Protein AF-A0A4Q2Z6P7-F1 (afdb_monomer)

pLDDT: mean 86.48, std 8.91, range [42.03, 94.12]

Secondary structure (DSSP, 8-state):
-HHHHHHHHHHHHHHHHHHHHHHHHHH-GGGHHHHHHHHHHHHHHHIIIIIHHHHHHHHHHHHHHHHHHH-HHHHHHHB-SS-B-STT-GGG-B--B-HHHHHHHHH-SS--HHHHHHHHHHHHHHHHHHHHHTHHHHHHHHHHHHHHHHHHHTTS--PPPHHHHTTT------

Foldseek 3Di:
DVVVVVVVVVVVVVCVLVVVLVCQCQVPVVCSVVSSVVVVVVVVCCCVQAVPLVLVLLLQQQLLVLLCVVPVVLSVVFWDPAFRAGNPDPVSTGIGGDPVLLVCLVPDPDHDPSSVSSVVSSVRSNVVSVVVVVVVVVVVVVVVVVVQVVQVVVVHDDGDDPCVVVVNPDDDDD

Solvent-accessible surface area (backbone atoms only — not comparable to full-atom values): 9410 Å² total; per-residue (Å²): 110,69,69,57,54,50,46,54,49,51,56,50,58,66,47,51,61,59,50,55,43,47,52,42,33,30,72,35,55,96,45,17,73,62,53,37,52,51,55,52,48,53,53,54,47,46,43,63,66,46,46,56,48,41,52,52,29,43,28,26,35,38,19,24,54,40,27,41,74,74,38,55,70,61,27,71,72,41,42,30,93,63,64,40,44,45,89,81,35,76,94,52,60,25,46,17,58,27,67,65,64,51,47,51,37,64,69,40,90,78,61,51,74,66,32,48,51,52,48,50,15,42,54,51,5,47,53,52,34,52,56,60,55,51,49,56,62,52,54,48,53,50,52,52,50,52,51,52,52,52,30,58,73,72,79,44,89,72,76,51,52,70,43,67,74,55,75,68,51,80,69,84,85,127

Radius of gyration: 23.74 Å; Cα contacts (8 Å, |Δi|>4): 146; chains: 1; bounding box: 58×37×68 Å

Sequence (174 aa):
MAFVALGIYAVGKTFFWPTMLAVVGDRYPHTGAVAMSIMGGIGMMSAGLIGTPGLGYAKDRFTGESLKSTDAALYEEYKAAKPSTFLNIKATEAYGLDGQKLAEAKDAKEKTEAQKAVVAADQKGDRATLKADSIIPAIMAVIYIIMFLYFKTIGGYRPLSIEEMAGGVKGPVA

Mean predicted aligned error: 7.6 Å

Structure (mmCIF, N/CA/C/O backbone):
data_AF-A0A4Q2Z6P7-F1
#
_entry.id   AF-A0A4Q2Z6P7-F1
#
loop_
_atom_site.group_PDB
_atom_site.id
_atom_site.type_symbol
_atom_site.label_atom_id
_atom_site.label_alt_id
_atom_site.label_comp_id
_atom_site.label_asym_id
_atom_site.label_entity_id
_atom_site.label_seq_id
_atom_site.pdbx_PDB_ins_code
_atom_site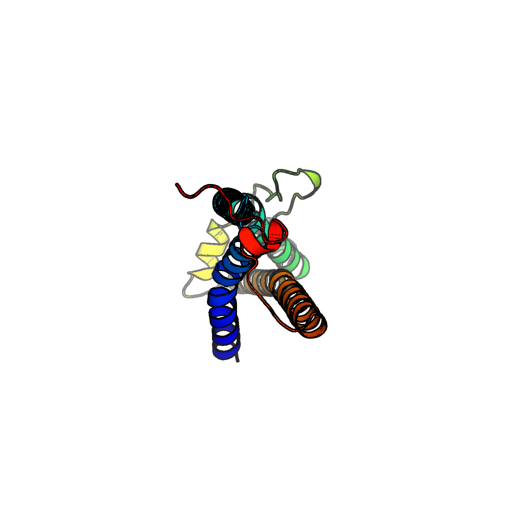.Cartn_x
_atom_site.Cartn_y
_atom_site.Cartn_z
_atom_site.occupancy
_atom_site.B_iso_or_equiv
_atom_site.auth_seq_id
_atom_site.auth_comp_id
_atom_site.auth_asym_id
_atom_site.auth_atom_id
_atom_site.pdbx_PDB_model_num
ATOM 1 N N . MET A 1 1 ? 5.300 -19.083 7.305 1.00 76.44 1 MET A N 1
ATOM 2 C CA . MET A 1 1 ? 4.552 -18.460 6.187 1.00 76.44 1 MET A CA 1
ATOM 3 C C . MET A 1 1 ? 4.738 -16.940 6.133 1.00 76.44 1 MET A C 1
ATOM 5 O O . MET A 1 1 ? 5.327 -16.482 5.167 1.00 76.44 1 MET A O 1
ATOM 9 N N . ALA A 1 2 ? 4.337 -16.157 7.149 1.00 83.56 2 ALA A N 1
ATOM 10 C CA . ALA A 1 2 ? 4.416 -14.682 7.100 1.00 83.56 2 ALA A CA 1
ATOM 11 C C . ALA A 1 2 ? 5.833 -14.115 6.858 1.00 83.56 2 ALA A C 1
ATOM 13 O O . ALA A 1 2 ? 6.006 -13.267 5.992 1.00 83.56 2 ALA A O 1
ATOM 14 N N . PHE A 1 3 ? 6.862 -14.634 7.541 1.00 89.69 3 PHE A N 1
ATOM 15 C CA . PHE A 1 3 ? 8.253 -14.199 7.328 1.00 89.69 3 PHE A CA 1
ATOM 16 C C . PHE A 1 3 ? 8.787 -14.491 5.921 1.00 89.69 3 PHE A C 1
ATOM 18 O O . PHE A 1 3 ? 9.563 -13.708 5.387 1.00 89.69 3 PHE A O 1
ATOM 25 N N . VAL A 1 4 ? 8.340 -15.584 5.297 1.00 93.06 4 VAL A N 1
ATOM 26 C CA . VAL A 1 4 ? 8.724 -15.922 3.919 1.00 93.06 4 VAL A CA 1
ATOM 27 C C . VAL A 1 4 ? 8.091 -14.931 2.943 1.00 93.06 4 VAL A C 1
ATOM 29 O O . VAL A 1 4 ? 8.783 -14.394 2.085 1.00 93.06 4 VAL A O 1
ATOM 32 N N . ALA A 1 5 ? 6.801 -14.627 3.114 1.00 87.25 5 ALA A N 1
ATOM 33 C CA . ALA A 1 5 ? 6.111 -13.627 2.301 1.00 87.25 5 ALA A CA 1
ATOM 34 C C . ALA A 1 5 ? 6.736 -12.229 2.457 1.00 87.25 5 ALA A C 1
ATOM 36 O O . ALA A 1 5 ? 6.971 -11.550 1.461 1.00 87.25 5 ALA A O 1
ATOM 37 N N . LEU A 1 6 ? 7.075 -11.834 3.690 1.00 88.00 6 LEU A N 1
ATOM 38 C CA . LEU A 1 6 ? 7.795 -10.589 3.970 1.00 88.00 6 LEU A CA 1
ATOM 39 C C . LEU A 1 6 ? 9.180 -10.567 3.319 1.00 88.00 6 LEU A C 1
ATOM 41 O O . LEU A 1 6 ? 9.566 -9.539 2.776 1.00 88.00 6 LEU A O 1
ATOM 45 N N . GLY A 1 7 ? 9.903 -11.689 3.328 1.00 91.25 7 GLY A N 1
ATOM 46 C CA . GLY A 1 7 ? 11.192 -11.818 2.650 1.00 91.25 7 GLY A CA 1
ATOM 47 C C . GLY A 1 7 ? 11.075 -11.611 1.141 1.00 91.25 7 GLY A C 1
ATOM 48 O O . GLY A 1 7 ? 11.788 -10.781 0.583 1.00 91.25 7 GLY A O 1
ATOM 49 N N . ILE A 1 8 ? 10.131 -12.296 0.486 1.00 88.88 8 ILE A N 1
ATOM 50 C CA . ILE A 1 8 ? 9.874 -12.137 -0.956 1.00 88.88 8 ILE A CA 1
ATOM 51 C C . ILE A 1 8 ? 9.482 -10.691 -1.277 1.00 88.88 8 ILE A C 1
ATOM 53 O O . ILE A 1 8 ? 10.015 -10.099 -2.214 1.00 88.88 8 ILE A O 1
ATOM 57 N N . TYR A 1 9 ? 8.586 -10.103 -0.482 1.00 86.00 9 TYR A N 1
ATOM 58 C CA . TYR A 1 9 ? 8.170 -8.714 -0.650 1.00 86.00 9 TYR A CA 1
ATOM 59 C C . TYR A 1 9 ? 9.338 -7.734 -0.481 1.00 86.00 9 TYR A C 1
ATOM 61 O O . TYR A 1 9 ? 9.509 -6.839 -1.307 1.00 86.00 9 TYR A O 1
ATOM 69 N N . ALA A 1 10 ? 10.170 -7.915 0.548 1.00 87.88 10 ALA A N 1
ATOM 70 C CA . ALA A 1 10 ? 11.332 -7.070 0.799 1.00 87.88 10 ALA A CA 1
ATOM 71 C C . ALA A 1 10 ? 12.328 -7.132 -0.364 1.00 87.88 10 ALA A C 1
ATOM 73 O O . ALA A 1 10 ? 12.758 -6.085 -0.844 1.00 87.88 10 ALA A O 1
ATOM 74 N N . VAL A 1 11 ? 12.623 -8.336 -0.865 1.00 88.62 11 VAL A N 1
ATOM 75 C CA . VAL A 1 11 ? 13.458 -8.531 -2.058 1.00 88.62 11 VAL A CA 1
ATOM 76 C C . VAL A 1 11 ? 12.824 -7.853 -3.274 1.00 88.62 11 VAL A C 1
ATOM 78 O O . VAL A 1 11 ? 13.498 -7.121 -3.984 1.00 88.62 11 VAL A O 1
ATOM 81 N N . GLY A 1 12 ? 11.520 -8.005 -3.507 1.00 85.12 12 GLY A N 1
ATOM 82 C CA . GLY A 1 12 ? 10.846 -7.313 -4.612 1.00 85.12 12 GLY A CA 1
ATOM 83 C C . GLY A 1 12 ? 10.968 -5.786 -4.522 1.00 85.12 12 GLY A C 1
ATOM 84 O O . GLY A 1 12 ? 11.270 -5.118 -5.515 1.00 85.12 12 GLY A O 1
ATOM 85 N N . LYS A 1 13 ? 10.801 -5.226 -3.319 1.00 83.56 13 LYS A N 1
ATOM 86 C CA . LYS A 1 13 ? 10.861 -3.778 -3.083 1.00 83.56 13 LYS A CA 1
ATOM 87 C C . LYS A 1 13 ? 12.250 -3.189 -3.364 1.00 83.56 13 LYS A C 1
ATOM 89 O O . LYS A 1 13 ? 12.321 -2.047 -3.817 1.00 83.56 13 LYS A O 1
ATOM 94 N N . THR A 1 14 ? 13.338 -3.932 -3.133 1.00 82.94 14 THR A N 1
ATOM 95 C CA . THR A 1 14 ? 14.702 -3.436 -3.406 1.00 82.94 14 THR A CA 1
ATOM 96 C C . THR A 1 14 ? 15.003 -3.320 -4.896 1.00 82.94 14 THR A C 1
ATOM 98 O O . THR A 1 14 ? 15.755 -2.432 -5.285 1.00 82.94 14 THR A O 1
ATOM 101 N N . PHE A 1 15 ? 14.402 -4.162 -5.740 1.00 81.56 15 PHE A N 1
ATOM 102 C CA . PHE A 1 15 ? 14.605 -4.095 -7.189 1.00 81.56 15 PHE A CA 1
ATOM 103 C C . PHE A 1 15 ? 13.656 -3.121 -7.878 1.00 81.56 15 PHE A C 1
ATOM 105 O O . PHE A 1 15 ? 14.046 -2.514 -8.871 1.00 81.56 15 PHE A O 1
ATOM 112 N N . PHE A 1 16 ? 12.438 -2.933 -7.366 1.00 79.19 16 PHE A N 1
ATOM 113 C CA . PHE A 1 16 ? 11.400 -2.167 -8.059 1.00 79.19 16 PHE A CA 1
ATOM 114 C C . PHE A 1 16 ? 11.854 -0.752 -8.457 1.00 79.19 16 PHE A C 1
ATOM 116 O O . PHE A 1 16 ? 11.836 -0.395 -9.635 1.00 79.19 16 PHE A O 1
ATOM 123 N N . TRP A 1 17 ? 12.314 0.036 -7.485 1.00 81.12 17 TRP A N 1
ATOM 124 C CA . TRP A 1 17 ? 12.646 1.441 -7.717 1.00 81.12 17 TRP A CA 1
ATOM 125 C C . TRP A 1 17 ? 13.924 1.638 -8.548 1.00 81.12 17 TRP A C 1
ATOM 127 O O . TRP A 1 17 ? 13.863 2.342 -9.558 1.00 81.12 17 TRP A O 1
ATOM 137 N N . PRO A 1 18 ? 15.065 0.994 -8.216 1.00 83.69 18 PRO A N 1
ATOM 138 C CA . PRO A 1 18 ? 16.288 1.172 -8.993 1.00 83.69 18 PRO A CA 1
ATOM 139 C C . PRO A 1 18 ? 16.158 0.646 -10.424 1.00 83.69 18 PRO A C 1
ATOM 141 O O . PRO A 1 18 ? 16.660 1.283 -11.343 1.00 83.69 18 PRO A O 1
ATOM 144 N N . THR A 1 19 ? 15.457 -0.475 -10.640 1.00 84.25 19 THR A N 1
ATOM 145 C CA . THR A 1 19 ? 15.289 -1.028 -11.997 1.00 84.25 19 THR A CA 1
ATOM 146 C C . THR A 1 19 ? 14.371 -0.171 -12.857 1.00 84.25 19 THR A C 1
ATOM 148 O O . THR A 1 19 ? 14.662 0.020 -14.033 1.00 84.25 19 THR A O 1
ATOM 151 N N . MET A 1 20 ? 13.300 0.396 -12.291 1.00 85.81 20 MET A N 1
ATOM 152 C CA . MET A 1 20 ? 12.424 1.305 -13.031 1.00 85.81 20 MET A CA 1
ATOM 153 C C . MET A 1 20 ? 13.177 2.571 -13.465 1.00 85.81 20 MET A C 1
ATOM 155 O O . MET A 1 20 ? 13.102 2.952 -14.631 1.00 85.81 20 MET A O 1
ATOM 159 N N . LEU A 1 21 ? 13.954 3.182 -12.564 1.00 86.31 21 LEU A N 1
ATOM 160 C CA . LEU A 1 21 ? 14.766 4.356 -12.900 1.00 86.31 21 LEU A CA 1
ATOM 161 C C . LEU A 1 21 ? 15.889 4.029 -13.895 1.00 86.31 21 LEU A C 1
ATOM 163 O O . LEU A 1 21 ? 16.124 4.817 -14.808 1.00 86.31 21 LEU A O 1
ATOM 167 N N . ALA A 1 22 ? 16.529 2.861 -13.771 1.00 84.94 22 ALA A N 1
ATOM 168 C CA . ALA A 1 22 ? 17.549 2.408 -14.718 1.00 84.94 22 ALA A CA 1
ATOM 169 C C . ALA A 1 22 ? 16.981 2.254 -16.137 1.00 84.94 22 ALA A C 1
ATOM 171 O O . ALA A 1 22 ? 17.548 2.791 -17.082 1.00 84.94 22 ALA A O 1
ATOM 172 N N . VAL A 1 23 ? 15.811 1.617 -16.286 1.00 85.75 23 VAL A N 1
ATOM 173 C CA . VAL A 1 23 ? 15.139 1.481 -17.591 1.00 85.75 23 VAL A CA 1
ATOM 174 C C . VAL A 1 23 ? 14.828 2.850 -18.199 1.00 85.75 23 VAL A C 1
ATOM 176 O O . VAL A 1 23 ? 14.981 3.033 -19.405 1.00 85.75 23 VAL A O 1
ATOM 179 N N . VAL A 1 24 ? 14.410 3.825 -17.389 1.00 87.06 24 VAL A N 1
ATOM 180 C CA . VAL A 1 24 ? 14.139 5.189 -17.867 1.00 87.06 24 VAL A CA 1
ATOM 181 C C . VAL A 1 24 ? 15.421 5.873 -18.343 1.00 87.06 24 VAL A C 1
ATOM 183 O O . VAL A 1 24 ? 15.426 6.453 -19.428 1.00 87.06 24 VAL A O 1
ATOM 186 N N . GLY A 1 25 ? 16.508 5.781 -17.575 1.00 84.75 25 GLY A N 1
ATOM 187 C CA . GLY A 1 25 ? 17.795 6.364 -17.957 1.00 84.75 25 GLY A CA 1
ATOM 188 C C . GLY A 1 25 ? 18.371 5.753 -19.234 1.00 84.75 25 GLY A C 1
ATOM 189 O O . GLY A 1 25 ? 18.757 6.484 -20.144 1.00 84.75 25 GLY A O 1
ATOM 190 N N . ASP A 1 26 ? 18.343 4.427 -19.334 1.00 87.06 26 ASP A N 1
ATOM 191 C CA . ASP A 1 26 ? 18.958 3.677 -20.431 1.00 87.06 26 ASP A CA 1
ATOM 192 C C . ASP A 1 26 ? 18.139 3.707 -21.729 1.00 87.06 26 ASP A C 1
ATOM 194 O O . ASP A 1 26 ? 18.689 3.519 -22.813 1.00 87.06 26 ASP A O 1
ATOM 198 N N . ARG A 1 27 ? 16.812 3.879 -21.652 1.00 84.56 27 ARG A N 1
ATOM 199 C CA . ARG A 1 27 ? 15.932 3.894 -22.837 1.00 84.56 27 ARG A CA 1
ATOM 200 C C . ARG A 1 27 ? 15.596 5.298 -23.327 1.00 84.56 27 ARG A C 1
ATOM 202 O O . ARG A 1 27 ? 15.172 5.429 -24.472 1.00 84.56 27 ARG A O 1
ATOM 209 N N . TYR A 1 28 ? 15.804 6.327 -22.505 1.00 85.56 28 TYR A N 1
ATOM 210 C CA . TYR A 1 28 ? 15.550 7.724 -22.864 1.00 85.56 28 TYR A CA 1
ATOM 211 C C . TYR A 1 28 ? 16.769 8.622 -22.589 1.00 85.56 28 TYR A C 1
ATOM 213 O O . TYR A 1 28 ? 16.629 9.637 -21.905 1.00 85.56 28 TYR A O 1
ATOM 221 N N . PRO A 1 29 ? 17.960 8.318 -23.141 1.00 81.19 29 PRO A N 1
ATOM 222 C CA . PRO A 1 29 ? 19.214 8.983 -22.771 1.00 81.19 29 PRO A CA 1
ATOM 223 C C . PRO A 1 29 ? 19.191 10.506 -23.005 1.00 81.19 29 PRO A C 1
ATOM 225 O O . PRO A 1 29 ? 19.693 11.263 -22.179 1.00 81.19 29 PRO A O 1
ATOM 228 N N . HIS A 1 30 ? 18.507 10.987 -24.053 1.00 84.50 30 HIS A N 1
ATOM 229 C CA . HIS A 1 30 ? 18.338 12.425 -24.326 1.00 84.50 30 HIS A CA 1
ATOM 230 C C . HIS A 1 30 ? 17.568 13.188 -23.238 1.00 84.50 30 HIS A C 1
ATOM 232 O O . HIS A 1 30 ? 17.712 14.401 -23.113 1.00 84.50 30 HIS A O 1
ATOM 238 N N . THR A 1 31 ? 16.727 12.493 -22.470 1.00 86.19 31 THR A N 1
ATOM 239 C CA . THR A 1 31 ? 15.907 13.086 -21.401 1.00 86.19 31 THR A CA 1
ATOM 240 C C . THR A 1 31 ? 16.145 12.411 -20.054 1.00 86.19 31 THR A C 1
ATOM 242 O O . THR A 1 31 ? 15.390 12.654 -19.120 1.00 86.19 31 THR A O 1
ATOM 245 N N . GLY A 1 32 ? 17.201 11.599 -19.922 1.00 82.62 32 GLY A N 1
ATOM 246 C CA . GLY A 1 32 ? 17.359 10.640 -18.828 1.00 82.62 32 GLY A CA 1
ATOM 247 C C . GLY A 1 32 ? 17.266 11.286 -17.449 1.00 82.62 32 GLY A C 1
ATOM 248 O O . GLY A 1 32 ? 16.460 10.857 -16.630 1.00 82.62 32 GLY A O 1
ATOM 249 N N . ALA A 1 33 ? 18.015 12.366 -17.208 1.00 86.69 33 ALA A N 1
ATOM 250 C CA . ALA A 1 33 ? 17.989 13.074 -15.925 1.00 86.69 33 ALA A CA 1
ATOM 251 C C . ALA A 1 33 ? 16.599 13.656 -15.604 1.00 86.69 33 ALA A C 1
ATOM 253 O O . ALA A 1 33 ? 16.074 13.445 -14.514 1.00 86.69 33 ALA A O 1
ATOM 254 N N . VAL A 1 34 ? 15.973 14.331 -16.572 1.00 89.88 34 VAL A N 1
ATOM 255 C CA . VAL A 1 34 ? 14.656 14.965 -16.398 1.00 89.88 34 VAL A CA 1
ATOM 256 C C . VAL A 1 34 ? 13.560 13.912 -16.212 1.00 89.88 34 VAL A C 1
ATOM 258 O O . VAL A 1 34 ? 12.746 14.019 -15.295 1.00 89.88 34 VAL A O 1
ATOM 261 N N . ALA A 1 35 ? 13.561 12.862 -17.034 1.00 87.44 35 ALA A N 1
ATOM 262 C CA . ALA A 1 35 ? 12.611 11.760 -16.961 1.00 87.44 35 ALA A CA 1
ATOM 263 C C . ALA A 1 35 ? 12.741 10.993 -15.637 1.00 87.44 35 ALA A C 1
ATOM 265 O O . ALA A 1 35 ? 11.729 10.711 -14.995 1.00 87.44 35 ALA A O 1
ATOM 266 N N . MET A 1 36 ? 13.968 10.726 -15.176 1.00 88.94 36 MET A N 1
ATOM 267 C CA . MET A 1 36 ? 14.215 10.106 -13.871 1.00 88.94 36 MET A CA 1
ATOM 268 C C . MET A 1 36 ? 13.693 10.975 -12.716 1.00 88.94 36 MET A C 1
ATOM 270 O O . MET A 1 36 ? 13.028 10.452 -11.819 1.00 88.94 36 MET A O 1
ATOM 274 N N . SER A 1 37 ? 13.924 12.294 -12.743 1.00 90.19 37 SER A N 1
ATOM 275 C CA . SER A 1 37 ? 13.405 13.211 -11.717 1.00 90.19 37 SER A CA 1
ATOM 276 C C . SER A 1 37 ? 11.875 13.266 -11.693 1.00 90.19 37 SER A C 1
ATOM 278 O O . SER A 1 37 ? 11.282 13.216 -10.614 1.00 90.19 37 SER A O 1
ATOM 280 N N . ILE A 1 38 ? 11.225 13.323 -12.858 1.00 91.75 38 ILE A N 1
ATOM 281 C CA . ILE A 1 38 ? 9.758 13.344 -12.961 1.00 91.75 38 ILE A CA 1
ATOM 282 C C . ILE A 1 38 ? 9.161 12.025 -12.464 1.00 91.75 38 ILE A C 1
ATOM 284 O O . ILE A 1 38 ? 8.247 12.043 -11.642 1.00 91.75 38 ILE A O 1
ATOM 288 N N . MET A 1 39 ? 9.697 10.883 -12.905 1.00 89.75 39 MET A N 1
ATOM 289 C CA . MET A 1 39 ? 9.237 9.561 -12.466 1.00 89.75 39 MET A CA 1
ATOM 290 C C . MET A 1 39 ? 9.376 9.393 -10.951 1.00 89.75 39 MET A C 1
ATOM 292 O O . MET A 1 39 ? 8.438 8.947 -10.286 1.00 89.75 39 MET A O 1
ATOM 296 N N . GLY A 1 40 ? 10.513 9.816 -10.392 1.00 88.25 40 GLY A N 1
ATOM 297 C CA . GLY A 1 40 ? 10.733 9.799 -8.950 1.00 88.25 40 GLY A CA 1
ATOM 298 C C . GLY A 1 40 ? 9.748 10.691 -8.188 1.00 88.25 40 GLY A C 1
ATOM 299 O O . GLY A 1 40 ? 9.157 10.257 -7.196 1.00 88.25 40 GLY A O 1
ATOM 300 N N . GLY A 1 41 ? 9.523 11.912 -8.681 1.00 90.50 41 GLY A N 1
ATOM 301 C CA . GLY A 1 41 ? 8.587 12.870 -8.091 1.00 90.50 41 GLY A CA 1
ATOM 302 C C . GLY A 1 41 ? 7.137 12.383 -8.111 1.00 90.50 41 GLY A C 1
ATOM 303 O O . GLY A 1 41 ? 6.470 12.405 -7.076 1.00 90.50 41 GLY A O 1
ATOM 304 N N . ILE A 1 42 ? 6.662 11.875 -9.252 1.00 91.50 42 ILE A N 1
ATOM 305 C CA . ILE A 1 42 ? 5.308 11.316 -9.391 1.00 91.50 42 ILE A CA 1
ATOM 306 C C . ILE A 1 42 ? 5.126 10.115 -8.461 1.00 91.50 42 ILE A C 1
ATOM 308 O O . ILE A 1 42 ? 4.103 10.023 -7.783 1.00 91.50 42 ILE A O 1
ATOM 312 N N . GLY A 1 43 ? 6.117 9.223 -8.378 1.00 88.00 43 GLY A N 1
ATOM 313 C CA . GLY A 1 43 ? 6.051 8.058 -7.495 1.00 88.00 43 GLY A CA 1
ATOM 314 C C . GLY A 1 43 ? 5.904 8.444 -6.021 1.00 88.00 43 GLY A C 1
ATOM 315 O O . GLY A 1 43 ? 5.005 7.947 -5.338 1.00 88.00 43 GLY A O 1
ATOM 316 N N . MET A 1 44 ? 6.729 9.377 -5.539 1.00 89.88 44 MET A N 1
ATOM 317 C CA . MET A 1 44 ? 6.664 9.845 -4.147 1.00 89.88 44 MET A CA 1
ATOM 318 C C . MET A 1 44 ? 5.369 10.610 -3.851 1.00 89.88 44 MET A C 1
ATOM 320 O O . MET A 1 44 ? 4.750 10.405 -2.805 1.00 89.88 44 MET A O 1
ATOM 324 N N . MET A 1 45 ? 4.914 11.444 -4.786 1.00 92.62 45 MET A N 1
ATOM 325 C CA . MET A 1 45 ? 3.657 12.176 -4.654 1.00 92.62 45 MET A CA 1
ATOM 326 C C . MET A 1 45 ? 2.449 11.229 -4.635 1.00 92.62 45 MET A C 1
ATOM 328 O O . MET A 1 45 ? 1.562 11.389 -3.801 1.00 92.62 45 MET A O 1
ATOM 332 N N . SER A 1 46 ? 2.433 10.201 -5.488 1.00 89.94 46 SER A N 1
ATOM 333 C CA . SER A 1 46 ? 1.383 9.177 -5.492 1.00 89.94 46 SER A CA 1
ATOM 334 C C . SER A 1 46 ? 1.328 8.418 -4.164 1.00 89.94 46 SER A C 1
ATOM 336 O O . SER A 1 46 ? 0.241 8.170 -3.639 1.00 89.94 46 SER A O 1
ATOM 338 N N . ALA A 1 47 ? 2.482 8.068 -3.588 1.00 86.62 47 ALA A N 1
ATOM 339 C CA . ALA A 1 47 ? 2.539 7.390 -2.295 1.00 86.62 47 ALA A CA 1
ATOM 340 C C . ALA A 1 47 ? 1.958 8.259 -1.163 1.00 86.62 47 ALA A C 1
ATOM 342 O O . ALA A 1 47 ? 1.165 7.769 -0.358 1.00 86.62 47 ALA A O 1
ATOM 343 N N . GLY A 1 48 ? 2.312 9.548 -1.129 1.00 87.50 48 GLY A N 1
ATOM 344 C CA . GLY A 1 48 ? 1.867 10.478 -0.088 1.00 87.50 48 GLY A CA 1
ATOM 345 C C . GLY A 1 48 ? 0.413 10.937 -0.224 1.00 87.50 48 GLY A C 1
ATOM 346 O O . GLY A 1 48 ? -0.301 10.992 0.774 1.00 87.50 48 GLY A O 1
ATOM 347 N N . LEU A 1 49 ? -0.038 11.255 -1.440 1.00 89.25 49 LEU A N 1
ATOM 348 C CA . LEU A 1 49 ? -1.375 11.814 -1.675 1.00 89.25 49 LEU A CA 1
ATOM 349 C C . LEU A 1 49 ? -2.467 10.748 -1.785 1.00 89.25 49 LEU A C 1
ATOM 351 O O . LEU A 1 49 ? -3.612 11.012 -1.428 1.00 89.25 49 LEU A O 1
ATOM 355 N N . ILE A 1 50 ? -2.129 9.564 -2.301 1.00 90.25 50 ILE A N 1
ATOM 356 C CA . ILE A 1 50 ? -3.116 8.532 -2.646 1.00 90.25 50 ILE A CA 1
ATOM 357 C C . ILE A 1 50 ? -2.908 7.283 -1.792 1.00 90.25 50 ILE A C 1
ATOM 359 O O . ILE A 1 50 ? -3.863 6.793 -1.195 1.00 90.25 50 ILE A O 1
ATOM 363 N N . GLY A 1 51 ? -1.669 6.791 -1.695 1.00 88.44 51 GLY A N 1
ATOM 364 C CA . GLY A 1 51 ? -1.353 5.533 -1.012 1.00 88.44 51 GLY A CA 1
ATOM 365 C C . GLY A 1 51 ? -1.725 5.543 0.471 1.00 88.44 51 GLY A C 1
ATOM 366 O O . GLY A 1 51 ? -2.627 4.820 0.893 1.00 88.44 51 GLY A O 1
ATOM 367 N N . THR A 1 52 ? -1.061 6.387 1.265 1.00 87.75 52 THR A N 1
ATOM 368 C CA . THR A 1 52 ? -1.277 6.432 2.723 1.00 87.75 52 THR A CA 1
ATOM 369 C C . THR A 1 52 ? -2.717 6.808 3.107 1.00 87.75 52 THR A C 1
ATOM 371 O O . THR A 1 52 ? -3.311 6.086 3.912 1.00 87.75 52 THR A O 1
ATOM 374 N N . PRO A 1 53 ? -3.339 7.863 2.534 1.00 90.50 53 PRO A N 1
ATOM 375 C CA . PRO A 1 53 ? -4.731 8.195 2.843 1.00 90.50 53 PRO A CA 1
ATOM 376 C C . PRO A 1 53 ? -5.721 7.119 2.378 1.00 90.50 53 PRO A C 1
ATOM 378 O O . PRO A 1 53 ? -6.703 6.853 3.067 1.00 90.50 53 PRO A O 1
ATOM 381 N N . GLY A 1 54 ? -5.458 6.466 1.241 1.00 90.06 54 GLY A N 1
ATOM 382 C CA . GLY A 1 54 ? -6.280 5.366 0.732 1.00 90.06 54 GLY A CA 1
ATOM 383 C C . GLY A 1 54 ? -6.276 4.140 1.631 1.00 90.06 54 GLY A C 1
ATOM 384 O O . GLY A 1 54 ? -7.332 3.559 1.875 1.00 90.06 54 GLY A O 1
ATOM 385 N N . LEU A 1 55 ? -5.115 3.781 2.182 1.00 91.00 55 LEU A N 1
ATOM 386 C CA . LEU A 1 55 ? -5.004 2.692 3.152 1.00 91.00 55 LEU A CA 1
ATOM 387 C C . LEU A 1 55 ? -5.741 3.003 4.456 1.00 91.00 55 LEU A C 1
ATOM 389 O O . LEU A 1 55 ? -6.452 2.138 4.967 1.00 91.00 55 LEU A O 1
ATOM 393 N N . GLY A 1 56 ? -5.614 4.233 4.965 1.00 90.50 56 GLY A N 1
ATOM 394 C CA . GLY A 1 56 ? 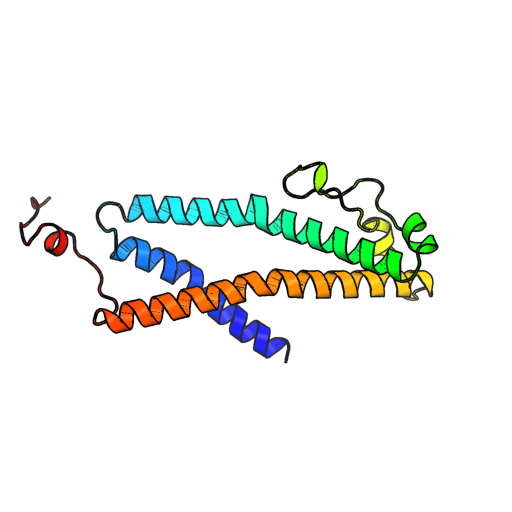-6.371 4.686 6.136 1.00 90.50 56 GLY A CA 1
ATOM 395 C C . GLY A 1 56 ? -7.880 4.611 5.898 1.00 90.50 56 GLY A C 1
ATOM 396 O O . GLY A 1 56 ? -8.602 3.994 6.676 1.00 90.50 56 GLY A O 1
ATOM 397 N N . TYR A 1 57 ? -8.336 5.127 4.755 1.00 92.81 57 TYR A N 1
ATOM 398 C CA . TYR A 1 57 ? -9.733 5.047 4.336 1.00 92.81 57 TYR A CA 1
ATOM 399 C C . TYR A 1 57 ? -10.256 3.603 4.258 1.00 92.81 57 TYR A C 1
ATOM 401 O O . TYR A 1 57 ? -11.319 3.294 4.799 1.00 92.81 57 TYR A O 1
ATOM 409 N N . ALA A 1 58 ? -9.519 2.713 3.588 1.00 92.19 58 ALA A N 1
ATOM 410 C CA . ALA A 1 58 ? -9.913 1.317 3.429 1.00 92.19 58 ALA A CA 1
ATOM 411 C C . ALA A 1 58 ? -10.001 0.601 4.783 1.00 92.19 58 ALA A C 1
ATOM 413 O O . ALA A 1 58 ? -10.962 -0.130 5.025 1.00 92.19 58 ALA A O 1
ATOM 414 N N . LYS A 1 59 ? -9.046 0.867 5.684 1.00 92.81 59 LYS A N 1
ATOM 415 C CA . LYS A 1 59 ? -9.084 0.371 7.062 1.00 92.81 59 LYS A CA 1
ATOM 416 C C . LYS A 1 59 ? -10.338 0.840 7.788 1.00 92.81 59 LYS A C 1
ATOM 418 O O . LYS A 1 59 ? -11.073 0.001 8.300 1.00 92.81 59 LYS A O 1
ATOM 423 N N . ASP A 1 60 ? -10.610 2.139 7.798 1.00 92.56 60 ASP A N 1
ATOM 424 C CA . ASP A 1 60 ? -11.771 2.686 8.503 1.00 92.56 60 ASP A CA 1
ATOM 425 C C . ASP A 1 60 ? -13.077 2.106 7.959 1.00 92.56 60 ASP A C 1
ATOM 427 O O . ASP A 1 60 ? -13.932 1.658 8.725 1.00 92.56 60 ASP A O 1
ATOM 431 N N . ARG A 1 61 ? -13.196 2.012 6.632 1.00 93.25 61 ARG A N 1
ATOM 432 C CA . ARG A 1 61 ? -14.346 1.399 5.971 1.00 93.25 61 ARG A CA 1
ATOM 433 C C . ARG A 1 61 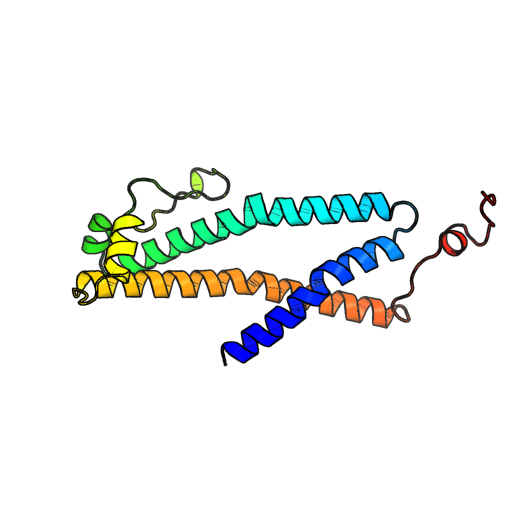? -14.539 -0.060 6.384 1.00 93.25 61 ARG A C 1
ATOM 435 O O . ARG A 1 61 ? -15.626 -0.424 6.831 1.00 93.25 61 ARG A O 1
ATOM 442 N N . PHE A 1 62 ? -13.517 -0.899 6.221 1.00 93.81 62 PHE A N 1
ATOM 443 C CA . PHE A 1 62 ? -13.652 -2.333 6.475 1.00 93.81 62 PHE A CA 1
ATOM 444 C C . PHE A 1 62 ? -13.808 -2.647 7.960 1.00 93.81 62 PHE A C 1
ATOM 446 O O . PHE A 1 62 ? -14.568 -3.549 8.308 1.00 93.81 62 PHE A O 1
ATOM 453 N N . THR A 1 63 ? -13.144 -1.904 8.844 1.00 92.25 63 THR A N 1
ATOM 454 C CA . THR A 1 63 ? -13.320 -2.059 10.291 1.00 92.25 63 THR A CA 1
ATOM 455 C C . THR A 1 63 ? -14.729 -1.647 10.722 1.00 92.25 63 THR A C 1
ATOM 457 O O . THR A 1 63 ? -15.373 -2.385 11.472 1.00 92.25 63 THR A O 1
ATOM 460 N N . GLY A 1 64 ? -15.250 -0.526 10.212 1.00 90.56 64 GLY A N 1
ATOM 461 C CA . GLY A 1 64 ? -16.624 -0.095 10.475 1.00 90.56 64 GLY A CA 1
ATOM 462 C C . GLY A 1 64 ? -17.665 -1.104 9.981 1.00 90.56 64 GLY A C 1
ATOM 463 O O . GLY A 1 64 ? -18.548 -1.505 10.738 1.00 90.56 64 GLY A O 1
ATOM 464 N N . GLU A 1 65 ? -17.530 -1.591 8.742 1.00 92.00 65 GLU A N 1
ATOM 465 C CA . GLU A 1 65 ? -18.398 -2.640 8.175 1.00 92.00 65 GLU A CA 1
ATOM 466 C C . GLU A 1 65 ? -18.311 -3.960 8.969 1.00 92.00 65 GLU A C 1
ATOM 468 O O . GLU A 1 65 ? -19.319 -4.638 9.197 1.00 92.00 65 GLU A O 1
ATOM 473 N N . SER A 1 66 ? -17.113 -4.318 9.434 1.00 91.62 66 SER A N 1
ATOM 474 C CA . SER A 1 66 ? -16.858 -5.519 10.231 1.00 91.62 66 SER A CA 1
ATOM 475 C C . SER A 1 66 ? -17.551 -5.470 11.595 1.00 91.62 66 SER A C 1
ATOM 477 O O . SER A 1 66 ? -18.228 -6.434 11.966 1.00 91.62 66 SER A O 1
ATOM 479 N N . LEU A 1 67 ? -17.455 -4.348 12.321 1.00 90.50 67 LEU A N 1
ATOM 480 C CA . LEU A 1 67 ? -18.125 -4.214 13.616 1.00 90.50 67 LEU A CA 1
ATOM 481 C C . LEU A 1 67 ? -19.637 -4.099 13.436 1.00 90.50 67 LEU A C 1
ATOM 483 O O . LEU A 1 67 ? -20.368 -4.832 14.087 1.00 90.50 67 LEU A O 1
ATOM 487 N N . LYS A 1 68 ? -20.112 -3.289 12.484 1.00 92.06 68 LYS A N 1
ATOM 488 C CA . LYS A 1 68 ? -21.548 -3.127 12.210 1.00 92.06 68 LYS A CA 1
ATOM 489 C C . LYS A 1 68 ? -22.246 -4.442 11.846 1.00 92.06 68 LYS A C 1
ATOM 491 O O . LYS A 1 68 ? -23.402 -4.638 12.205 1.00 92.06 68 LYS A O 1
ATOM 496 N N . SER A 1 69 ? -21.561 -5.331 11.124 1.00 89.81 69 SER A N 1
ATOM 497 C CA . SER A 1 69 ? -22.095 -6.655 10.767 1.00 89.81 69 SER A CA 1
ATOM 498 C C . SER A 1 69 ? -22.059 -7.667 11.914 1.00 89.81 69 SER A C 1
ATOM 500 O O . SER A 1 69 ? -22.805 -8.642 11.875 1.00 89.81 69 SER A O 1
ATOM 502 N N . THR A 1 70 ? -21.207 -7.450 12.916 1.00 89.56 70 THR A N 1
ATOM 503 C CA . THR A 1 70 ? -21.052 -8.351 14.066 1.00 89.56 70 THR A CA 1
ATOM 504 C C . THR A 1 70 ? -21.922 -7.903 15.243 1.00 89.56 70 THR A C 1
ATOM 506 O O . THR A 1 70 ? -22.606 -8.726 15.842 1.00 89.56 70 THR A O 1
ATOM 509 N N . ASP A 1 71 ? -21.921 -6.604 15.547 1.00 89.06 71 ASP A N 1
ATOM 510 C CA . ASP A 1 71 ? -22.698 -5.966 16.606 1.00 89.06 71 ASP A CA 1
ATOM 511 C C . ASP A 1 71 ? -22.991 -4.496 16.243 1.00 89.06 71 ASP A C 1
ATOM 513 O O . ASP A 1 71 ? -22.147 -3.602 16.360 1.00 89.06 71 ASP A O 1
ATOM 517 N N . ALA A 1 72 ? -24.216 -4.244 15.777 1.00 90.56 72 ALA A N 1
ATOM 518 C CA . ALA A 1 72 ? -24.648 -2.917 15.348 1.00 90.56 72 ALA A CA 1
ATOM 519 C C . ALA A 1 72 ? -24.810 -1.924 16.514 1.00 90.56 72 ALA A C 1
ATOM 521 O O . ALA A 1 72 ? -24.655 -0.722 16.300 1.00 90.56 72 ALA A O 1
ATOM 522 N N . ALA A 1 73 ? -25.108 -2.402 17.727 1.00 89.69 73 ALA A N 1
ATOM 523 C CA . ALA A 1 73 ? -25.261 -1.540 18.897 1.00 89.69 73 ALA A CA 1
ATOM 524 C C . ALA A 1 73 ? -23.891 -1.068 19.393 1.00 89.69 73 ALA A C 1
ATOM 526 O O . ALA A 1 73 ? -23.685 0.126 19.617 1.00 89.69 73 ALA A O 1
ATOM 527 N N . LEU A 1 74 ? -22.931 -1.992 19.462 1.00 88.62 74 LEU A N 1
ATOM 528 C CA . LEU A 1 74 ? -21.549 -1.683 19.818 1.00 88.62 74 LEU A CA 1
ATOM 529 C C . LEU A 1 74 ? -20.872 -0.798 18.765 1.00 88.62 74 LEU A C 1
ATOM 531 O O . LEU A 1 74 ? -20.063 0.065 19.104 1.00 88.62 74 LEU A O 1
ATOM 535 N N . TYR A 1 75 ? -21.235 -0.963 17.490 1.00 89.38 75 TYR A N 1
ATOM 536 C CA . TYR A 1 75 ? -20.790 -0.063 16.433 1.00 89.38 75 TYR A CA 1
ATOM 537 C C . TYR A 1 75 ? -21.206 1.386 16.692 1.00 89.38 75 TYR A C 1
ATOM 539 O O . TYR A 1 75 ? -20.341 2.248 16.619 1.00 89.38 75 TYR A 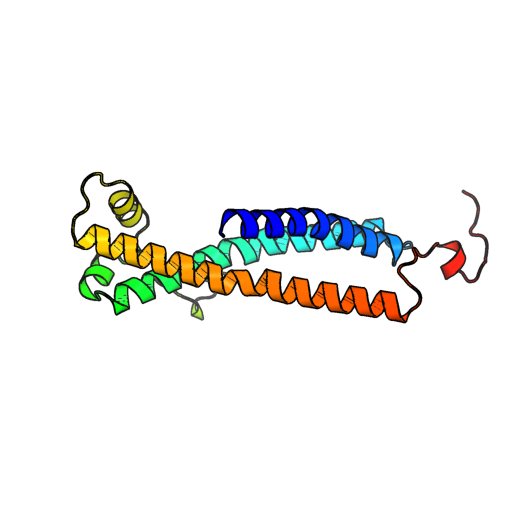O 1
ATOM 547 N N . GLU A 1 76 ? -22.463 1.684 17.033 1.00 90.19 76 GLU A N 1
ATOM 548 C CA . GLU A 1 76 ? -22.875 3.076 17.293 1.00 90.19 76 GLU A CA 1
ATOM 549 C C . GLU A 1 76 ? -22.179 3.682 18.526 1.00 90.19 76 GLU A C 1
ATOM 551 O O . GLU A 1 76 ? -21.921 4.884 18.553 1.00 90.19 76 GLU A O 1
ATOM 556 N N . GLU A 1 77 ? -21.790 2.866 19.511 1.00 89.50 77 GLU A N 1
ATOM 557 C CA . GLU A 1 77 ? -20.987 3.322 20.653 1.00 89.50 77 GLU A CA 1
ATOM 558 C C . GLU A 1 77 ? -19.531 3.640 20.261 1.00 89.50 77 GLU A C 1
ATOM 560 O O . GLU A 1 77 ? -18.951 4.621 20.740 1.00 89.50 77 GLU A O 1
ATOM 565 N N . TYR A 1 78 ? -18.929 2.815 19.401 1.00 88.75 78 TYR A N 1
ATOM 566 C CA . TYR A 1 78 ? -17.520 2.916 19.003 1.00 88.75 78 TYR A CA 1
ATOM 567 C C . TYR A 1 78 ? -17.299 3.661 17.687 1.00 88.75 78 TYR A C 1
ATOM 569 O O . TYR A 1 78 ? -16.158 3.797 17.260 1.00 88.75 78 TYR A O 1
ATOM 577 N N . LYS A 1 79 ? -18.347 4.148 17.031 1.00 91.25 79 LYS A N 1
ATOM 578 C CA . LYS A 1 79 ? -18.266 4.861 15.755 1.00 91.25 79 LYS A CA 1
ATOM 579 C C . LYS A 1 79 ? -17.515 6.181 15.904 1.00 91.25 79 LYS A C 1
ATOM 581 O O . LYS A 1 79 ? -17.780 6.967 16.813 1.00 91.25 79 LYS A O 1
ATOM 586 N N . ALA A 1 80 ? -16.619 6.460 14.963 1.00 90.62 80 ALA A N 1
ATOM 587 C CA . ALA A 1 80 ? -15.945 7.749 14.898 1.00 90.62 80 ALA A CA 1
ATOM 588 C C . ALA A 1 80 ? -16.946 8.883 14.603 1.00 90.62 80 ALA A C 1
ATOM 590 O O . ALA A 1 80 ? -17.801 8.768 13.723 1.00 90.62 80 ALA A O 1
ATOM 591 N N . ALA A 1 81 ? -16.804 10.018 15.292 1.00 85.31 81 ALA A N 1
ATOM 592 C CA . ALA A 1 81 ? -17.668 11.183 15.072 1.00 85.31 81 ALA A CA 1
ATOM 593 C C . ALA A 1 81 ? -17.480 11.814 13.679 1.00 85.31 81 ALA A C 1
ATOM 595 O O . ALA A 1 81 ? -18.414 12.383 13.114 1.00 85.31 81 ALA A O 1
ATOM 596 N N . LYS A 1 82 ? -16.265 11.722 13.123 1.00 87.12 82 LYS A N 1
ATOM 597 C CA . LYS A 1 82 ? -15.917 12.250 11.799 1.00 87.12 82 LYS A CA 1
ATOM 598 C C . LYS A 1 82 ? -15.737 11.097 10.808 1.00 87.12 82 LYS A C 1
ATOM 600 O O . LYS A 1 82 ? -15.018 10.156 11.140 1.00 87.12 82 LYS A O 1
ATOM 605 N N . PRO A 1 83 ? -16.346 11.167 9.611 1.00 88.69 83 PRO A N 1
ATOM 606 C CA . PRO A 1 83 ? -16.111 10.178 8.572 1.00 88.69 83 PRO A CA 1
ATOM 607 C C . PRO A 1 83 ? -14.721 10.353 7.955 1.00 88.69 83 PRO A C 1
ATOM 609 O O . PRO A 1 83 ? -14.224 11.472 7.793 1.00 88.69 83 PRO A O 1
ATOM 612 N N . SER A 1 84 ? -14.138 9.237 7.542 1.00 87.75 84 SER A N 1
ATOM 613 C CA . SER A 1 84 ? -12.958 9.193 6.690 1.00 87.75 84 SER A CA 1
ATOM 614 C C . SER A 1 84 ? -13.384 9.297 5.231 1.00 87.75 84 SER A C 1
ATOM 616 O O . SER A 1 84 ? -14.350 8.668 4.796 1.00 87.75 84 SER A O 1
ATOM 618 N N . THR A 1 85 ? -12.662 10.102 4.457 1.00 88.94 85 THR A N 1
ATOM 619 C CA . THR A 1 85 ? -12.905 10.278 3.021 1.00 88.94 85 THR A CA 1
ATOM 620 C C . THR A 1 85 ? -11.656 9.925 2.243 1.00 88.94 85 THR A C 1
ATOM 622 O O . THR A 1 85 ? -10.535 10.197 2.675 1.00 88.94 85 THR A O 1
ATOM 625 N N . PHE A 1 86 ? -11.844 9.331 1.072 1.00 87.62 86 PHE A N 1
ATOM 626 C CA . PHE A 1 86 ? -10.759 9.121 0.134 1.00 87.62 86 PHE A CA 1
ATOM 627 C C . PHE A 1 86 ? -10.633 10.343 -0.779 1.00 87.62 86 PHE A C 1
ATOM 629 O O . PHE A 1 86 ? -11.611 10.770 -1.394 1.00 87.62 86 PHE A O 1
ATOM 636 N N . LEU A 1 87 ? -9.431 10.927 -0.845 1.00 86.06 87 LEU A N 1
ATOM 637 C CA . LEU A 1 87 ? -9.119 12.105 -1.671 1.00 86.06 87 LEU A CA 1
ATOM 638 C C . LEU A 1 87 ? -10.057 13.310 -1.438 1.00 86.06 87 LEU A C 1
ATOM 640 O O . LEU A 1 87 ? -10.324 14.076 -2.360 1.00 86.06 87 LEU A O 1
ATOM 644 N N . ASN A 1 88 ? -10.564 13.486 -0.211 1.00 80.94 88 ASN A N 1
ATOM 645 C CA . ASN A 1 88 ? -11.533 14.531 0.160 1.00 80.94 88 ASN A CA 1
ATOM 646 C C . ASN A 1 88 ? -12.856 14.492 -0.635 1.00 80.94 88 ASN A C 1
ATOM 648 O O . ASN A 1 88 ? -13.567 15.495 -0.733 1.00 80.94 88 ASN A O 1
ATOM 652 N N . ILE A 1 89 ? -13.216 13.337 -1.201 1.00 86.19 89 ILE A N 1
ATOM 653 C CA . ILE A 1 89 ? -14.458 13.160 -1.956 1.00 86.19 89 ILE A CA 1
ATOM 654 C C . ILE A 1 89 ? -15.578 12.760 -0.990 1.00 86.19 89 ILE A C 1
ATOM 656 O O . ILE A 1 89 ? -15.586 11.641 -0.476 1.00 86.19 89 ILE A O 1
ATOM 660 N N . LYS A 1 90 ? -16.576 13.633 -0.795 1.00 78.81 90 LYS A N 1
ATOM 661 C CA . LYS A 1 90 ? -17.727 13.378 0.101 1.00 78.81 90 LYS A CA 1
ATOM 662 C C . LYS A 1 90 ? -18.510 12.103 -0.236 1.00 78.81 90 LYS A C 1
ATOM 664 O O . LYS A 1 90 ? -18.978 11.409 0.652 1.00 78.81 90 LYS A O 1
ATOM 669 N N . ALA A 1 91 ? -18.600 11.731 -1.515 1.00 80.19 91 ALA A N 1
ATOM 670 C CA . ALA A 1 91 ? -19.270 10.493 -1.933 1.00 80.19 91 ALA A CA 1
ATOM 671 C C . ALA A 1 91 ? -18.587 9.208 -1.418 1.00 80.19 91 ALA A C 1
ATOM 673 O O . ALA A 1 91 ? -19.165 8.129 -1.511 1.00 80.19 91 ALA A O 1
ATOM 674 N N . THR A 1 92 ? -17.360 9.310 -0.900 1.00 84.88 92 THR A N 1
ATOM 675 C CA . THR A 1 92 ? -16.610 8.167 -0.370 1.00 84.88 92 THR A CA 1
ATOM 676 C C . THR A 1 92 ? -16.699 8.040 1.143 1.00 84.88 92 THR A C 1
ATOM 678 O O . THR A 1 92 ? -16.093 7.117 1.663 1.00 84.88 92 THR A O 1
ATOM 681 N N . GLU A 1 93 ? -17.434 8.905 1.849 1.00 88.19 93 GLU A N 1
ATOM 682 C CA . GLU A 1 93 ? -17.516 8.903 3.316 1.00 88.19 93 GLU A CA 1
ATOM 683 C C . GLU A 1 93 ? -17.719 7.495 3.900 1.00 88.19 93 GLU A C 1
ATOM 685 O O . GLU A 1 93 ? -18.693 6.796 3.607 1.00 88.19 93 GLU A O 1
ATOM 690 N N . ALA A 1 94 ? -16.773 7.079 4.739 1.00 87.88 94 ALA A N 1
ATO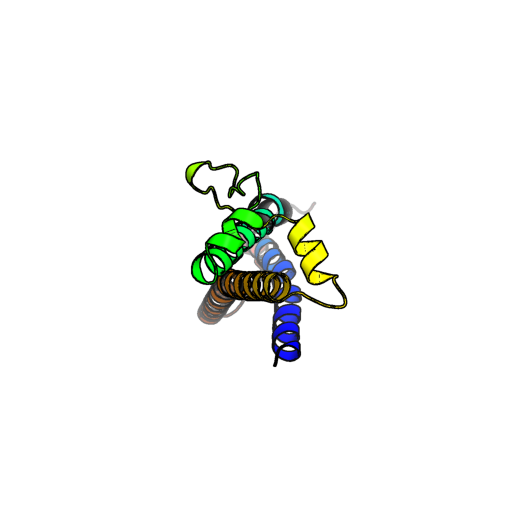M 691 C CA . ALA A 1 94 ? -16.834 5.844 5.502 1.00 87.88 94 ALA A CA 1
ATOM 692 C C . ALA A 1 94 ? -16.566 6.143 6.974 1.00 87.88 94 ALA A C 1
ATOM 694 O O . ALA A 1 94 ? -15.692 6.935 7.317 1.00 87.88 94 ALA A O 1
ATOM 695 N N . TYR A 1 95 ? -17.324 5.500 7.853 1.00 89.81 95 TYR A N 1
ATOM 696 C CA . TYR A 1 95 ? -17.164 5.654 9.291 1.00 89.81 95 TYR A CA 1
ATOM 697 C C . TYR A 1 95 ? -16.370 4.473 9.836 1.00 89.81 95 TYR A C 1
ATOM 699 O O . TYR A 1 95 ? -16.847 3.339 9.812 1.00 89.81 95 TYR A O 1
ATOM 707 N N . GLY A 1 96 ? -15.163 4.764 10.314 1.00 90.06 96 GLY A N 1
ATOM 708 C CA . GLY A 1 96 ? -14.378 3.836 11.115 1.00 90.06 96 GLY A CA 1
ATOM 709 C C . GLY A 1 96 ? -14.783 3.861 12.583 1.00 90.06 96 GLY A C 1
ATOM 710 O O . GLY A 1 96 ? -15.817 4.417 12.971 1.00 90.06 96 GLY A O 1
ATOM 711 N N . LEU A 1 97 ? -13.933 3.259 13.406 1.00 90.88 97 LEU A N 1
ATOM 712 C CA . LEU A 1 97 ? -14.074 3.299 14.857 1.00 90.88 97 LEU A CA 1
ATOM 713 C C . LEU A 1 97 ? -13.324 4.497 15.431 1.00 90.88 97 LEU A C 1
ATOM 715 O O . LEU A 1 97 ? -12.346 4.970 14.855 1.00 90.88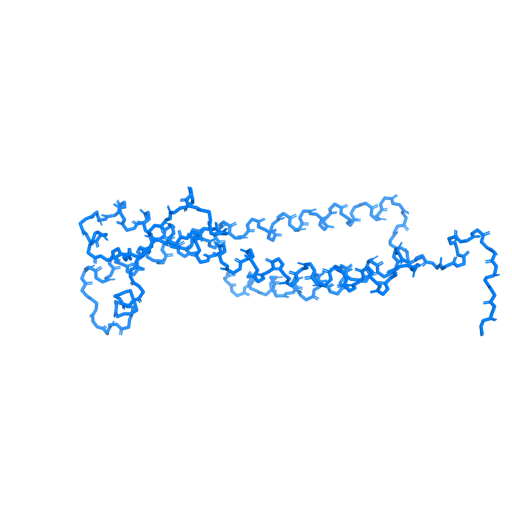 97 LEU A O 1
ATOM 719 N N . ASP A 1 98 ? -13.777 4.971 16.583 1.00 92.56 98 ASP A N 1
ATOM 720 C CA . ASP A 1 98 ? -13.106 6.006 17.345 1.00 92.56 98 ASP A CA 1
ATOM 721 C C . ASP A 1 98 ? -11.706 5.531 17.754 1.00 92.56 98 ASP A C 1
ATOM 723 O O . ASP A 1 98 ? -11.537 4.504 18.419 1.00 92.56 98 ASP A O 1
ATOM 727 N N . GLY A 1 99 ? -10.690 6.282 17.328 1.00 88.06 99 GLY A N 1
ATOM 728 C CA . GLY A 1 99 ? -9.295 5.897 17.507 1.00 88.06 99 GLY A CA 1
ATOM 729 C C . GLY A 1 99 ? -8.863 5.825 18.971 1.00 88.06 99 GLY A C 1
ATOM 730 O O . GLY A 1 99 ? -8.020 4.990 19.297 1.00 88.06 99 GLY A O 1
ATOM 731 N N . GLN A 1 100 ? -9.442 6.646 19.856 1.00 90.00 100 GLN A N 1
ATOM 732 C CA . GLN A 1 100 ? -9.110 6.618 21.282 1.00 90.00 100 GLN A CA 1
ATOM 733 C C . GLN A 1 100 ? -9.721 5.386 21.942 1.00 90.00 100 GLN A C 1
ATOM 735 O O . GLN A 1 100 ? -8.993 4.596 22.542 1.00 90.00 100 GLN A O 1
ATOM 740 N N . LYS A 1 101 ? -11.021 5.145 21.736 1.00 89.88 101 LYS A N 1
ATOM 741 C CA . LYS A 1 101 ? -11.697 3.958 22.285 1.00 89.88 101 LYS A CA 1
ATOM 742 C C . LYS A 1 101 ? -11.095 2.655 21.761 1.00 89.88 101 LYS A C 1
ATOM 744 O O . LYS A 1 101 ? -10.960 1.681 22.500 1.00 89.88 101 LYS A O 1
ATOM 749 N N . LEU A 1 102 ? -10.711 2.625 20.483 1.00 90.44 102 LEU A N 1
ATOM 750 C CA . LEU A 1 102 ? -10.043 1.474 19.883 1.00 90.44 102 LEU A CA 1
ATOM 751 C C . LEU A 1 102 ? -8.648 1.243 20.482 1.00 90.44 102 LEU A C 1
ATOM 753 O O . LEU A 1 102 ? -8.283 0.092 20.726 1.00 90.44 102 LEU A O 1
ATOM 757 N N . ALA A 1 103 ? -7.867 2.302 20.712 1.00 90.75 103 ALA A N 1
ATOM 758 C CA . ALA A 1 103 ? -6.557 2.191 21.351 1.00 90.75 103 ALA A CA 1
ATOM 759 C C . ALA A 1 103 ? -6.685 1.667 22.789 1.00 90.75 103 ALA A C 1
ATOM 761 O O . ALA A 1 103 ? -6.040 0.682 23.142 1.00 90.75 103 ALA A O 1
ATOM 762 N N . GLU A 1 104 ? -7.606 2.227 23.574 1.00 91.69 104 GLU A N 1
ATOM 763 C CA . GLU A 1 104 ? -7.906 1.761 24.932 1.00 91.69 104 GLU A CA 1
ATOM 764 C C . GLU A 1 104 ? -8.333 0.286 24.952 1.00 91.69 104 GLU A C 1
ATOM 766 O O . GLU A 1 104 ? -7.846 -0.497 25.770 1.00 91.69 104 GLU A O 1
ATOM 771 N N . ALA A 1 105 ? -9.186 -0.132 24.010 1.00 90.38 105 ALA A N 1
ATOM 772 C CA . ALA A 1 105 ? -9.599 -1.527 23.876 1.00 90.38 105 ALA A CA 1
ATOM 773 C C . ALA A 1 105 ? -8.425 -2.463 23.540 1.00 90.38 105 ALA A C 1
ATOM 775 O O . ALA A 1 105 ? -8.388 -3.599 24.021 1.00 90.38 105 ALA A O 1
ATOM 776 N N . LYS A 1 106 ? -7.455 -2.015 22.731 1.00 91.00 106 LYS A N 1
ATOM 777 C CA . LYS A 1 106 ? -6.250 -2.791 22.388 1.00 91.00 106 LYS A CA 1
ATOM 778 C C . LYS A 1 106 ? -5.290 -2.911 23.568 1.00 91.00 106 LYS A C 1
ATOM 780 O O . LYS A 1 106 ? -4.807 -4.019 23.829 1.00 91.00 106 LYS A O 1
ATOM 785 N N . ASP A 1 107 ? -5.084 -1.820 24.296 1.00 92.50 107 ASP A N 1
ATOM 786 C CA . ASP A 1 107 ? -4.095 -1.718 25.374 1.00 92.50 107 ASP A CA 1
ATOM 787 C C . ASP A 1 107 ? -4.607 -2.248 26.724 1.00 92.50 107 ASP A C 1
ATOM 789 O O . ASP A 1 107 ? -3.813 -2.536 27.624 1.00 92.50 107 ASP A O 1
ATOM 793 N N . ALA A 1 108 ? -5.921 -2.455 26.868 1.00 90.12 108 ALA A N 1
ATOM 794 C CA . ALA A 1 108 ? -6.514 -3.060 28.057 1.00 90.12 108 ALA A CA 1
ATOM 795 C C . ALA A 1 108 ? -5.901 -4.442 28.363 1.00 90.12 108 ALA A C 1
ATOM 797 O O . ALA A 1 108 ? -5.924 -5.354 27.523 1.00 90.12 108 ALA A O 1
ATOM 798 N N . LYS A 1 109 ? -5.374 -4.606 29.587 1.00 85.19 109 LYS A N 1
ATOM 799 C CA . LYS A 1 109 ? -4.783 -5.870 30.073 1.00 85.19 109 LYS A CA 1
ATOM 800 C C . LYS A 1 109 ? -5.833 -6.968 30.234 1.00 85.19 109 LYS A C 1
ATOM 802 O O . LYS A 1 109 ? -5.605 -8.093 29.801 1.00 85.19 109 LYS A O 1
ATOM 807 N N . GLU A 1 110 ? -6.988 -6.620 30.792 1.00 89.00 110 GLU A N 1
ATOM 808 C CA . GLU A 1 110 ? -8.177 -7.468 30.819 1.00 89.00 110 GLU A CA 1
ATOM 809 C C . GLU A 1 110 ? -9.234 -6.837 29.921 1.00 89.00 110 GLU A C 1
ATOM 811 O O . GLU A 1 110 ? -9.722 -5.742 30.191 1.00 89.00 110 GLU A O 1
ATOM 816 N N . LYS A 1 111 ? -9.539 -7.509 28.810 1.00 87.81 111 LYS A N 1
ATOM 817 C CA . LYS A 1 111 ? -10.490 -7.011 27.815 1.00 87.81 111 LYS A CA 1
ATOM 818 C C . LYS A 1 111 ? -11.894 -7.485 28.157 1.00 87.81 111 LYS A C 1
ATOM 820 O O . LYS A 1 111 ? -12.109 -8.689 28.325 1.00 87.81 111 LYS A O 1
ATOM 825 N N . THR A 1 112 ? -12.850 -6.563 28.182 1.00 92.12 112 THR A N 1
ATOM 826 C CA . THR A 1 112 ? -14.278 -6.910 28.225 1.00 92.12 112 THR A CA 1
ATOM 827 C C . THR A 1 112 ? -14.694 -7.636 26.941 1.00 92.12 112 THR A C 1
ATOM 829 O O . THR A 1 112 ? -14.007 -7.554 25.922 1.00 92.12 112 THR A O 1
ATOM 832 N N . GLU A 1 113 ? -15.831 -8.339 26.951 1.00 88.94 113 GLU A N 1
ATOM 833 C CA . GLU A 1 113 ? -16.369 -8.978 25.735 1.00 88.94 113 GLU A CA 1
ATOM 834 C C . GLU A 1 113 ? -16.585 -7.959 24.600 1.00 88.94 113 GLU A C 1
ATOM 836 O O . GLU A 1 113 ? -16.225 -8.223 23.454 1.00 88.94 113 GLU A O 1
ATOM 841 N N . ALA A 1 114 ? -17.043 -6.748 24.933 1.00 88.62 114 ALA A N 1
ATOM 842 C CA . ALA A 1 114 ? -17.168 -5.641 23.987 1.00 88.62 114 ALA A CA 1
ATOM 843 C C . ALA A 1 114 ? -15.809 -5.221 23.394 1.00 88.62 114 ALA A C 1
ATOM 845 O O . ALA A 1 114 ? -15.658 -5.121 22.178 1.00 88.62 114 ALA A O 1
ATOM 846 N N . GLN A 1 115 ? -14.777 -5.049 24.226 1.00 91.00 115 GLN A N 1
ATOM 847 C CA . GLN A 1 115 ? -13.432 -4.708 23.747 1.00 91.00 115 GLN A CA 1
ATOM 848 C C . GLN A 1 115 ? -12.826 -5.824 22.889 1.00 91.00 115 GLN A C 1
ATOM 850 O O . GLN A 1 115 ? -12.165 -5.540 21.891 1.00 91.00 115 GLN A O 1
ATOM 855 N N . LYS A 1 116 ? -13.073 -7.098 23.224 1.00 92.12 116 LYS A N 1
ATOM 856 C CA . LYS A 1 116 ? -12.661 -8.234 22.384 1.00 92.12 116 LYS A CA 1
ATOM 857 C C . LYS A 1 116 ? -13.345 -8.190 21.019 1.00 92.12 116 LYS A C 1
ATOM 859 O O . LYS A 1 116 ? -12.661 -8.369 20.014 1.00 92.12 116 LYS A O 1
ATOM 864 N N . ALA A 1 117 ? -14.650 -7.922 20.975 1.00 90.38 117 ALA A N 1
ATOM 865 C CA . ALA A 1 117 ? -15.405 -7.801 19.729 1.00 90.38 117 ALA A CA 1
ATOM 866 C C . ALA A 1 117 ? -14.896 -6.637 18.860 1.00 90.38 117 ALA A C 1
ATOM 868 O O . ALA A 1 117 ? -14.665 -6.818 17.665 1.00 90.38 117 ALA A O 1
ATOM 869 N N . VAL A 1 118 ? -14.623 -5.477 19.465 1.00 92.00 118 VAL A N 1
ATOM 870 C CA . VAL A 1 118 ? -14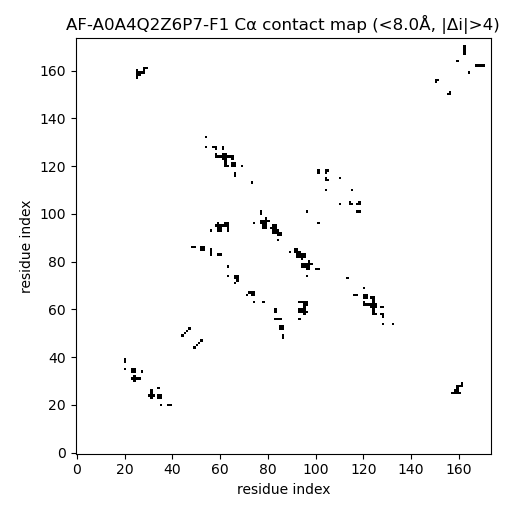.044 -4.302 18.790 1.00 92.00 118 VAL A CA 1
ATOM 871 C C . VAL A 1 118 ? -12.657 -4.604 18.217 1.00 92.00 118 VAL A C 1
ATOM 873 O O . VAL A 1 118 ? -12.395 -4.338 17.043 1.00 92.00 118 VAL A O 1
ATOM 876 N N . VAL A 1 119 ? -11.771 -5.212 19.010 1.00 93.44 119 VAL A N 1
ATOM 877 C CA . VAL A 1 119 ? -10.420 -5.582 18.557 1.00 93.44 119 VAL A CA 1
ATOM 878 C C . VAL A 1 119 ? -10.482 -6.641 17.453 1.00 93.44 119 VAL A C 1
ATOM 880 O O . VAL A 1 119 ? -9.734 -6.556 16.481 1.00 93.44 119 VAL A O 1
ATOM 883 N N . ALA A 1 120 ? -11.383 -7.619 17.558 1.00 93.50 120 ALA A N 1
ATOM 884 C CA . ALA A 1 120 ? -11.586 -8.621 16.515 1.00 93.50 120 ALA A CA 1
ATOM 885 C C . ALA A 1 120 ? -12.112 -7.993 15.213 1.00 93.50 120 ALA A C 1
ATOM 887 O O . ALA A 1 120 ? -11.661 -8.362 14.123 1.00 93.50 120 ALA A O 1
ATOM 888 N N . ALA A 1 121 ? -13.024 -7.022 15.314 1.00 91.94 121 ALA A N 1
ATOM 889 C CA . ALA A 1 121 ? -13.539 -6.295 14.163 1.00 91.94 121 ALA A CA 1
ATOM 890 C C . ALA A 1 121 ? -12.439 -5.495 13.452 1.00 91.94 121 ALA A C 1
ATOM 892 O O . ALA A 1 121 ? -12.354 -5.573 12.224 1.00 91.94 121 ALA A O 1
ATOM 893 N N . ASP A 1 122 ? -11.568 -4.817 14.206 1.00 93.00 122 ASP A N 1
ATOM 894 C CA . ASP A 1 122 ? -10.391 -4.109 13.681 1.00 93.00 122 ASP A CA 1
ATOM 895 C C . ASP A 1 122 ? -9.376 -5.053 13.032 1.00 93.00 122 ASP A C 1
ATOM 897 O O . ASP A 1 122 ? -8.947 -4.800 11.912 1.00 93.00 122 ASP A O 1
ATOM 901 N N . GLN A 1 123 ? -9.068 -6.199 13.642 1.00 93.81 123 GLN A N 1
ATOM 902 C CA . GLN A 1 123 ? -8.182 -7.196 13.023 1.00 93.81 123 GLN A CA 1
ATOM 903 C C . GLN A 1 123 ? -8.746 -7.745 11.706 1.00 93.81 123 GLN A C 1
ATOM 905 O O . GLN A 1 123 ? -8.003 -8.000 10.752 1.00 93.81 123 GLN A O 1
ATOM 910 N N . LYS A 1 124 ? -10.066 -7.955 11.639 1.00 94.12 124 LYS A N 1
ATOM 911 C CA . LYS A 1 124 ? -10.744 -8.401 10.417 1.00 94.12 124 LYS A CA 1
ATOM 912 C C . LYS A 1 124 ? -10.735 -7.305 9.350 1.00 94.12 124 LYS A C 1
ATOM 914 O O . LYS A 1 124 ? -10.485 -7.626 8.187 1.00 94.12 124 LYS A O 1
ATOM 919 N N . GLY A 1 125 ? -10.939 -6.048 9.749 1.00 91.62 125 GLY A N 1
ATOM 920 C CA . GLY A 1 125 ? -10.785 -4.875 8.891 1.00 91.62 125 GLY A CA 1
ATOM 921 C C . GLY A 1 125 ? -9.372 -4.771 8.323 1.00 91.62 125 GLY A C 1
ATOM 922 O O . GLY A 1 125 ? -9.204 -4.781 7.108 1.00 91.62 125 GLY A O 1
ATOM 923 N N . ASP A 1 126 ? -8.350 -4.827 9.177 1.00 92.31 126 ASP A N 1
ATOM 924 C CA . ASP A 1 126 ? -6.935 -4.814 8.786 1.00 92.31 126 ASP A CA 1
ATOM 925 C C . ASP A 1 126 ? -6.600 -5.925 7.789 1.00 92.31 126 ASP A C 1
ATOM 927 O O . ASP A 1 126 ? -5.947 -5.691 6.771 1.00 92.31 126 ASP A O 1
ATOM 931 N N . ARG A 1 127 ? -7.086 -7.146 8.026 1.00 92.81 127 ARG A N 1
ATOM 932 C CA . ARG A 1 127 ? -6.842 -8.269 7.114 1.00 92.81 127 ARG A CA 1
ATOM 933 C C . ARG A 1 127 ? -7.536 -8.071 5.760 1.00 92.81 127 ARG A C 1
ATOM 935 O O . ARG A 1 127 ? -6.966 -8.452 4.736 1.00 92.81 127 ARG A O 1
ATOM 942 N N . ALA A 1 128 ? -8.734 -7.487 5.737 1.00 93.62 128 ALA A N 1
ATOM 943 C CA . ALA A 1 128 ? -9.432 -7.142 4.499 1.00 93.62 128 ALA A CA 1
ATOM 944 C C . ALA A 1 128 ? -8.696 -6.032 3.731 1.00 93.62 128 ALA A C 1
ATOM 946 O O . ALA A 1 128 ? -8.465 -6.185 2.530 1.00 93.62 128 ALA A O 1
ATOM 947 N N . THR A 1 129 ? -8.235 -4.990 4.430 1.00 93.00 129 THR A N 1
ATOM 948 C CA . THR A 1 129 ? -7.403 -3.917 3.866 1.00 93.00 129 THR A CA 1
ATOM 949 C C . THR A 1 129 ? -6.132 -4.476 3.246 1.00 93.00 129 THR A C 1
ATOM 951 O O . THR A 1 129 ? -5.857 -4.205 2.083 1.00 93.00 129 THR A O 1
ATOM 954 N N . LEU A 1 130 ? -5.394 -5.322 3.970 1.00 91.19 130 LEU A N 1
ATOM 955 C CA . LEU A 1 130 ? -4.159 -5.936 3.470 1.00 91.19 130 LEU A CA 1
ATOM 956 C C . LEU A 1 130 ? -4.408 -6.833 2.254 1.00 91.19 130 LEU A C 1
ATOM 958 O O . LEU A 1 130 ? -3.581 -6.890 1.346 1.00 91.19 130 LEU A O 1
ATOM 962 N N . LYS A 1 131 ? -5.549 -7.528 2.201 1.00 91.06 131 LYS A N 1
ATOM 963 C CA . LYS A 1 131 ? -5.921 -8.318 1.024 1.00 91.06 131 LYS A CA 1
ATOM 964 C C . LYS A 1 131 ? -6.179 -7.419 -0.187 1.00 91.06 131 LYS A C 1
ATOM 966 O O . LYS A 1 131 ? -5.706 -7.744 -1.273 1.00 91.06 131 LYS A O 1
ATOM 971 N N . ALA A 1 132 ? -6.895 -6.311 -0.006 1.00 90.12 132 ALA A N 1
ATOM 972 C CA . ALA A 1 132 ? -7.134 -5.341 -1.071 1.00 90.12 132 ALA A CA 1
ATOM 973 C C . ALA A 1 132 ? -5.821 -4.690 -1.539 1.00 90.12 132 ALA A C 1
ATOM 975 O O . ALA A 1 132 ? -5.558 -4.641 -2.737 1.00 90.12 132 ALA A O 1
ATOM 976 N N . ASP A 1 133 ? -4.961 -4.291 -0.603 1.00 90.06 133 ASP A N 1
ATOM 977 C CA . ASP A 1 133 ? -3.648 -3.706 -0.889 1.00 90.06 133 ASP A CA 1
ATOM 978 C C . ASP A 1 133 ? -2.726 -4.681 -1.641 1.00 90.06 133 ASP A C 1
ATOM 980 O O . ASP A 1 133 ? -2.044 -4.296 -2.588 1.00 90.06 133 ASP A O 1
ATOM 984 N N . SER A 1 134 ? -2.783 -5.983 -1.321 1.00 89.88 134 SER A N 1
ATOM 985 C CA . SER A 1 134 ? -1.978 -7.019 -1.993 1.00 89.88 134 SER A CA 1
ATOM 986 C C . SER A 1 134 ? -2.224 -7.142 -3.505 1.00 89.88 134 SER A C 1
ATOM 988 O O . SER A 1 134 ? -1.370 -7.664 -4.228 1.00 89.88 134 SER A O 1
ATOM 990 N N . ILE A 1 135 ? -3.356 -6.628 -4.001 1.00 89.56 135 ILE A N 1
ATOM 991 C CA . ILE A 1 135 ? -3.669 -6.595 -5.435 1.00 89.56 135 ILE A CA 1
ATOM 992 C C . ILE A 1 135 ? -2.668 -5.705 -6.179 1.00 89.56 135 ILE A C 1
ATOM 994 O O . ILE A 1 135 ? -2.284 -6.033 -7.301 1.00 89.56 135 ILE A O 1
ATOM 998 N N . ILE A 1 136 ? -2.194 -4.622 -5.556 1.00 88.00 136 ILE A N 1
ATOM 999 C CA . ILE A 1 136 ? -1.263 -3.681 -6.184 1.00 88.00 136 ILE A CA 1
ATOM 1000 C C . ILE A 1 136 ? 0.071 -4.381 -6.512 1.00 88.00 136 ILE A C 1
ATOM 1002 O O . ILE A 1 136 ? 0.412 -4.446 -7.697 1.00 88.00 136 ILE A O 1
ATOM 1006 N N . PRO A 1 137 ? 0.798 -5.003 -5.555 1.00 86.62 137 PRO A N 1
ATOM 1007 C CA . PRO A 1 137 ? 1.986 -5.795 -5.874 1.00 86.62 137 PRO A CA 1
ATOM 1008 C C . PRO A 1 137 ? 1.730 -6.949 -6.848 1.00 86.62 137 PRO A C 1
ATOM 1010 O O . PRO A 1 137 ? 2.608 -7.268 -7.647 1.00 86.62 137 PRO A O 1
ATOM 1013 N N . ALA A 1 138 ? 0.548 -7.574 -6.814 1.00 89.69 138 ALA A N 1
ATOM 1014 C CA . ALA A 1 138 ? 0.213 -8.652 -7.744 1.00 89.69 138 ALA A CA 1
ATOM 1015 C C . ALA A 1 138 ? 0.125 -8.147 -9.195 1.00 89.69 138 ALA A C 1
ATOM 1017 O O . ALA A 1 138 ? 0.734 -8.736 -10.089 1.00 89.69 138 ALA A O 1
ATOM 1018 N N . ILE A 1 139 ? -0.563 -7.023 -9.426 1.00 91.38 139 ILE A N 1
ATOM 1019 C CA . ILE A 1 139 ? -0.616 -6.363 -10.740 1.00 91.38 139 ILE A CA 1
ATOM 1020 C C . ILE A 1 139 ? 0.789 -5.950 -11.177 1.00 91.38 139 ILE A C 1
ATOM 1022 O O . ILE A 1 139 ? 1.176 -6.181 -12.322 1.00 91.38 139 ILE A O 1
ATOM 1026 N N . MET A 1 140 ? 1.581 -5.391 -10.262 1.00 88.31 140 MET A N 1
ATOM 1027 C CA . MET A 1 140 ? 2.963 -5.026 -10.558 1.00 88.31 140 MET A CA 1
ATOM 1028 C C . MET A 1 140 ? 3.788 -6.237 -10.993 1.00 88.31 140 MET A C 1
ATOM 1030 O O . MET A 1 140 ? 4.461 -6.167 -12.017 1.00 88.31 140 MET A O 1
ATOM 1034 N N . ALA A 1 141 ? 3.706 -7.362 -10.282 1.00 89.69 141 ALA A N 1
ATOM 1035 C CA . ALA A 1 141 ? 4.407 -8.584 -10.661 1.00 89.69 141 ALA A CA 1
ATOM 1036 C C . ALA A 1 141 ? 4.039 -9.030 -12.087 1.00 89.69 141 ALA A C 1
ATOM 1038 O O . ALA A 1 141 ? 4.927 -9.365 -12.870 1.00 89.69 141 ALA A O 1
ATOM 1039 N N . VAL A 1 142 ? 2.757 -8.953 -12.458 1.00 93.25 142 VAL A N 1
ATOM 1040 C CA . VAL A 1 142 ? 2.296 -9.245 -13.825 1.00 93.25 142 VAL A CA 1
ATOM 1041 C C . VAL A 1 142 ? 2.917 -8.286 -14.845 1.00 93.25 142 VAL A C 1
ATOM 1043 O O . VAL A 1 142 ? 3.429 -8.745 -15.865 1.00 93.25 142 VAL A O 1
ATOM 1046 N N . ILE A 1 143 ? 2.944 -6.979 -14.571 1.00 90.25 143 ILE A N 1
ATOM 1047 C CA . ILE A 1 143 ? 3.567 -5.982 -15.459 1.00 90.25 143 ILE A CA 1
ATOM 1048 C C . ILE A 1 143 ? 5.058 -6.283 -15.661 1.00 90.25 143 ILE A C 1
ATOM 1050 O O . ILE A 1 143 ? 5.537 -6.262 -16.794 1.00 90.25 143 ILE A O 1
ATOM 1054 N N . TYR A 1 144 ? 5.790 -6.618 -14.596 1.00 87.12 144 TYR A N 1
ATOM 1055 C CA . TYR A 1 144 ? 7.207 -6.979 -14.702 1.00 87.12 144 TYR A CA 1
ATOM 1056 C C . TYR A 1 144 ? 7.427 -8.267 -15.490 1.00 87.12 144 TYR A C 1
ATOM 1058 O O . TYR A 1 144 ? 8.372 -8.338 -16.273 1.00 87.12 144 TYR A O 1
ATOM 1066 N N . ILE A 1 145 ? 6.556 -9.266 -15.335 1.00 91.31 145 ILE A N 1
ATOM 1067 C CA . ILE A 1 145 ? 6.604 -10.492 -16.140 1.00 91.31 145 ILE A CA 1
ATOM 1068 C C . ILE A 1 145 ? 6.374 -10.161 -17.619 1.00 91.31 145 ILE A C 1
ATOM 1070 O O . ILE A 1 145 ? 7.136 -10.619 -18.468 1.00 91.31 145 ILE A O 1
ATOM 1074 N N . ILE A 1 146 ? 5.381 -9.326 -17.936 1.00 93.44 146 ILE A N 1
ATOM 1075 C CA . ILE A 1 146 ? 5.119 -8.877 -19.311 1.00 93.44 146 ILE A CA 1
ATOM 1076 C C . ILE A 1 146 ? 6.333 -8.131 -19.871 1.00 93.44 146 ILE A C 1
ATOM 1078 O O . ILE A 1 146 ? 6.769 -8.421 -20.982 1.00 93.44 146 ILE A O 1
ATOM 1082 N N . MET A 1 147 ? 6.918 -7.216 -19.100 1.00 88.12 147 MET A N 1
ATOM 1083 C CA . MET A 1 147 ? 8.100 -6.457 -19.507 1.00 88.12 147 MET A CA 1
ATOM 1084 C C . MET A 1 147 ? 9.314 -7.371 -19.730 1.00 88.12 147 MET A C 1
ATOM 1086 O O . MET A 1 147 ? 10.036 -7.218 -20.714 1.00 88.12 147 MET A O 1
ATOM 1090 N N . PHE A 1 148 ? 9.520 -8.357 -18.857 1.00 88.56 148 PHE A N 1
ATOM 1091 C CA . PHE A 1 148 ? 10.567 -9.365 -19.006 1.00 88.56 148 PHE A CA 1
ATOM 1092 C C . PHE A 1 148 ? 10.391 -10.179 -20.294 1.00 88.56 148 PHE A C 1
ATOM 1094 O O . PHE A 1 148 ? 11.345 -10.342 -21.059 1.00 88.56 148 PHE A O 1
ATOM 1101 N N . LEU A 1 149 ? 9.172 -10.653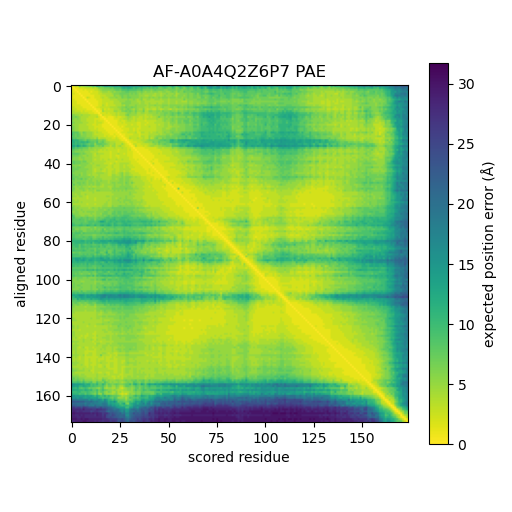 -20.567 1.00 94.00 149 LEU A N 1
ATOM 1102 C CA . LEU A 1 149 ? 8.856 -11.377 -21.799 1.00 94.00 149 LEU A CA 1
ATOM 1103 C C . LEU A 1 149 ? 9.044 -10.488 -23.031 1.00 94.00 149 LEU A C 1
ATOM 1105 O O . LEU A 1 149 ? 9.667 -10.923 -23.996 1.00 94.00 149 LEU A O 1
ATOM 1109 N N . TYR A 1 150 ? 8.596 -9.234 -22.977 1.00 91.38 150 TYR A N 1
ATOM 1110 C CA . TYR A 1 150 ? 8.808 -8.251 -24.036 1.00 91.38 150 TYR A CA 1
ATOM 1111 C C . TYR A 1 150 ? 10.298 -8.101 -24.367 1.00 91.38 150 TYR A C 1
ATOM 1113 O O . TYR A 1 150 ? 10.696 -8.359 -25.503 1.00 91.38 150 TYR A O 1
ATOM 1121 N N . PHE A 1 151 ? 11.150 -7.808 -23.378 1.00 89.44 151 PHE A N 1
ATOM 1122 C CA . PHE A 1 151 ? 12.595 -7.692 -23.604 1.00 89.44 151 PHE A CA 1
ATOM 1123 C C . PHE A 1 151 ? 13.218 -8.993 -24.117 1.00 89.44 151 PHE A C 1
ATOM 1125 O O . PHE A 1 151 ? 14.090 -8.954 -24.983 1.00 89.44 151 PHE A O 1
ATOM 1132 N N . LYS A 1 152 ? 12.747 -10.153 -23.649 1.00 92.25 152 LYS A N 1
ATOM 1133 C CA . LYS A 1 152 ? 13.188 -11.456 -24.162 1.00 92.25 152 LYS A CA 1
ATOM 1134 C C . LYS A 1 152 ? 12.857 -11.629 -25.650 1.00 92.25 152 LYS A C 1
ATOM 1136 O O . LYS A 1 152 ? 13.680 -12.182 -26.375 1.00 92.25 152 LYS A O 1
ATOM 1141 N N . THR A 1 153 ? 11.700 -11.150 -26.115 1.00 94.06 153 THR A N 1
ATOM 1142 C CA . THR A 1 153 ? 11.293 -11.269 -27.530 1.00 94.06 153 THR A CA 1
ATOM 1143 C C . THR A 1 153 ? 12.076 -10.365 -28.483 1.00 94.06 153 THR A C 1
ATOM 1145 O O . THR A 1 153 ? 12.260 -10.737 -29.636 1.00 94.06 153 THR A O 1
ATOM 1148 N N . ILE A 1 154 ? 12.602 -9.229 -28.015 1.00 88.31 154 ILE A N 1
ATOM 1149 C CA . ILE A 1 154 ? 13.350 -8.265 -28.848 1.00 88.31 154 ILE A CA 1
ATOM 1150 C C . ILE A 1 154 ? 14.879 -8.436 -28.781 1.00 88.31 154 ILE A C 1
ATOM 1152 O O . ILE A 1 154 ? 15.626 -7.532 -29.149 1.00 88.31 154 ILE A O 1
ATOM 1156 N N . GLY A 1 155 ? 15.367 -9.594 -28.321 1.00 86.56 155 GLY A N 1
ATOM 1157 C CA . GLY A 1 155 ? 16.805 -9.901 -28.270 1.00 86.56 155 GLY A CA 1
ATOM 1158 C C . GLY A 1 155 ? 17.523 -9.451 -26.991 1.00 86.56 155 GLY A C 1
ATOM 1159 O O . GLY A 1 155 ? 18.756 -9.380 -26.974 1.00 86.56 155 GLY A O 1
ATOM 1160 N N . GLY A 1 156 ? 16.765 -9.182 -25.924 1.00 86.25 156 GLY A N 1
ATOM 1161 C CA . GLY A 1 156 ? 17.255 -8.824 -24.595 1.00 86.25 156 GLY A CA 1
ATOM 1162 C C . GLY A 1 156 ? 17.165 -7.330 -24.279 1.00 86.25 156 GLY A C 1
ATOM 1163 O O . GLY A 1 156 ? 16.890 -6.492 -25.136 1.00 86.25 156 GLY A O 1
ATOM 1164 N N . TYR A 1 157 ? 17.413 -6.997 -23.014 1.00 83.62 157 TYR A N 1
ATOM 1165 C CA . TYR A 1 157 ? 17.580 -5.613 -22.585 1.00 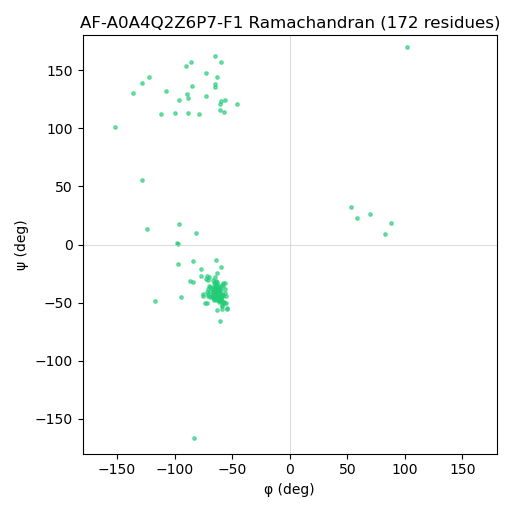83.62 157 TYR A CA 1
ATOM 1166 C C . TYR A 1 157 ? 18.925 -5.071 -23.080 1.00 83.62 157 TYR A C 1
ATOM 1168 O O . TYR A 1 157 ? 19.961 -5.695 -22.848 1.00 83.62 157 TYR A O 1
ATOM 1176 N N . ARG A 1 158 ? 18.907 -3.917 -23.755 1.00 82.81 158 ARG A N 1
ATOM 1177 C CA . ARG A 1 158 ? 20.111 -3.192 -24.177 1.00 82.81 158 ARG A CA 1
ATOM 1178 C C . ARG A 1 158 ? 19.942 -1.697 -23.890 1.00 82.81 158 ARG A C 1
ATOM 1180 O O . ARG A 1 158 ? 18.894 -1.152 -24.274 1.00 82.81 158 ARG A O 1
ATOM 1187 N N . PRO A 1 159 ? 20.927 -1.055 -23.235 1.00 82.50 159 PRO A N 1
ATOM 1188 C CA . PRO A 1 159 ? 20.941 0.394 -23.103 1.00 82.50 159 PRO A CA 1
ATOM 1189 C C . PRO A 1 159 ? 21.066 1.030 -24.489 1.00 82.50 159 PRO A C 1
ATOM 1191 O O . PRO A 1 159 ? 21.704 0.460 -25.373 1.00 82.50 159 PRO A O 1
ATOM 1194 N N . LEU A 1 160 ? 20.409 2.170 -24.687 1.00 82.38 160 LEU A N 1
ATOM 1195 C CA . LEU A 1 160 ? 20.527 2.969 -25.902 1.00 82.38 160 LEU A CA 1
ATOM 1196 C C . LEU A 1 160 ? 21.557 4.070 -25.655 1.00 82.38 160 LEU A C 1
ATOM 1198 O O . LEU A 1 160 ? 21.412 4.851 -24.714 1.00 82.38 160 LEU A O 1
ATOM 1202 N N . SER A 1 161 ? 22.582 4.146 -26.499 1.00 78.69 161 SER A N 1
ATOM 1203 C CA . SER A 1 161 ? 23.484 5.299 -26.527 1.00 78.69 161 SER A CA 1
ATOM 1204 C C . SER A 1 161 ? 22.932 6.417 -27.416 1.00 78.69 161 SER A C 1
ATOM 1206 O O . SER A 1 161 ? 22.117 6.193 -28.317 1.00 78.69 161 SER A O 1
ATOM 1208 N N . ILE A 1 162 ? 23.387 7.644 -27.162 1.00 74.94 162 ILE A N 1
ATOM 1209 C CA . ILE A 1 162 ? 23.027 8.813 -27.973 1.00 74.94 162 ILE A CA 1
ATOM 1210 C C . ILE A 1 162 ? 23.523 8.625 -29.416 1.00 74.94 162 ILE A C 1
ATOM 1212 O O . ILE A 1 162 ? 22.823 8.966 -30.368 1.00 74.94 162 ILE A O 1
ATOM 1216 N N . GLU A 1 163 ? 24.696 8.016 -29.582 1.00 69.00 163 GLU A N 1
ATOM 1217 C CA . GLU A 1 163 ? 25.323 7.717 -30.869 1.00 69.00 163 GLU A CA 1
ATOM 1218 C C . GLU A 1 163 ? 24.505 6.717 -31.702 1.00 69.00 163 GLU A C 1
ATOM 1220 O O . GLU A 1 163 ? 24.342 6.899 -32.911 1.00 69.00 163 GLU A O 1
ATOM 1225 N N . GLU A 1 164 ? 23.951 5.681 -31.066 1.00 65.19 164 GLU A N 1
ATOM 1226 C CA . GLU A 1 164 ? 23.091 4.690 -31.725 1.00 65.19 164 GLU A CA 1
ATOM 1227 C C . GLU A 1 164 ? 21.735 5.282 -32.136 1.00 65.19 164 GLU A C 1
ATOM 1229 O O . GLU A 1 164 ? 21.221 4.954 -33.206 1.00 65.19 164 GLU A O 1
ATOM 1234 N N . MET A 1 165 ? 21.165 6.188 -31.332 1.00 60.19 165 MET A N 1
ATOM 1235 C CA . MET A 1 165 ? 19.908 6.872 -31.665 1.00 60.19 165 MET A CA 1
ATOM 1236 C C . MET A 1 165 ? 20.061 7.927 -32.770 1.00 60.19 165 MET A C 1
ATOM 1238 O O . MET A 1 165 ? 19.121 8.146 -33.534 1.00 60.19 165 MET A O 1
ATOM 1242 N N . ALA A 1 166 ? 21.235 8.550 -32.891 1.00 60.28 166 ALA A N 1
ATOM 1243 C CA . ALA A 1 166 ? 21.545 9.540 -33.924 1.00 60.28 166 ALA A CA 1
ATOM 1244 C C . ALA A 1 166 ? 21.936 8.921 -35.286 1.00 60.28 166 ALA A C 1
ATOM 1246 O O . ALA A 1 166 ? 22.416 9.630 -36.171 1.00 60.28 166 ALA A O 1
ATOM 1247 N N . GLY A 1 167 ? 21.772 7.604 -35.469 1.00 57.81 167 GLY A N 1
ATOM 1248 C CA . GLY A 1 167 ? 22.131 6.913 -36.713 1.00 57.81 167 GLY A CA 1
ATOM 1249 C C . GLY A 1 167 ? 23.641 6.828 -36.964 1.00 57.81 167 GLY A C 1
ATOM 1250 O O . GLY A 1 167 ? 24.062 6.762 -38.117 1.00 57.81 167 GLY A O 1
ATOM 1251 N N . GLY A 1 168 ? 24.465 6.855 -35.909 1.00 57.25 168 GLY A N 1
ATOM 1252 C CA . GLY A 1 168 ? 25.927 6.798 -36.017 1.00 57.25 168 GLY A CA 1
ATOM 1253 C C . GLY A 1 168 ? 26.604 8.140 -36.317 1.00 57.25 168 GLY A C 1
ATOM 1254 O O . GLY A 1 168 ? 27.809 8.171 -36.575 1.00 57.25 168 GLY A O 1
ATOM 1255 N N . VAL A 1 169 ? 25.875 9.260 -36.273 1.00 58.19 169 VAL A N 1
ATOM 1256 C CA . VAL A 1 169 ? 26.483 10.591 -36.386 1.00 58.19 169 VAL A CA 1
ATOM 1257 C C . VAL A 1 169 ? 27.108 10.966 -35.044 1.00 58.19 169 VAL A C 1
ATOM 1259 O O . VAL A 1 169 ? 26.413 11.174 -34.052 1.00 58.19 169 VAL A O 1
ATOM 1262 N N . LYS A 1 170 ? 28.442 11.042 -35.021 1.00 52.44 170 LYS A N 1
ATOM 1263 C CA . LYS A 1 170 ? 29.234 11.485 -33.867 1.00 52.44 170 LYS A CA 1
ATOM 1264 C C . LYS A 1 170 ? 28.773 12.892 -33.462 1.00 52.44 170 LYS A C 1
ATOM 1266 O O . LYS A 1 170 ? 28.937 13.833 -34.240 1.00 52.44 170 LYS A O 1
ATOM 1271 N N . GLY A 1 171 ? 28.175 13.027 -32.278 1.00 59.03 171 GLY A N 1
ATOM 1272 C CA . GLY A 1 171 ? 27.825 14.334 -31.716 1.00 59.03 171 GLY A CA 1
ATOM 1273 C C . GLY A 1 171 ? 29.073 15.212 -31.544 1.00 59.03 171 GLY A C 1
ATOM 1274 O O . GLY A 1 171 ? 30.187 14.678 -31.489 1.00 59.03 171 GLY A O 1
ATOM 1275 N N . PRO A 1 172 ? 28.929 16.550 -31.489 1.00 54.75 172 PRO A N 1
ATOM 1276 C CA . PRO A 1 172 ? 30.071 17.426 -31.276 1.00 54.75 172 PRO A CA 1
ATOM 1277 C C . PRO A 1 172 ? 30.712 17.068 -29.933 1.00 54.75 172 PRO A C 1
ATOM 1279 O O . PRO A 1 172 ? 30.046 17.042 -28.900 1.00 54.75 172 PRO A O 1
ATOM 1282 N N . VAL A 1 173 ? 32.001 16.741 -29.983 1.00 49.78 173 VAL A N 1
ATOM 1283 C CA . VAL A 1 173 ? 32.834 16.549 -28.797 1.00 49.78 173 VAL A CA 1
ATOM 1284 C C . VAL A 1 173 ? 32.845 17.861 -28.011 1.00 49.78 173 VAL A C 1
ATOM 1286 O O . VAL A 1 173 ? 33.274 18.886 -28.543 1.00 49.78 173 VAL A O 1
ATOM 1289 N N . ALA A 1 174 ? 32.300 17.829 -26.795 1.00 42.03 174 ALA A N 1
ATOM 1290 C CA . ALA A 1 174 ? 32.455 18.892 -25.807 1.00 42.03 174 ALA A CA 1
ATOM 1291 C C . ALA A 1 174 ? 33.795 18.738 -25.081 1.00 42.03 174 ALA A C 1
ATOM 1293 O O . ALA A 1 174 ? 34.196 17.573 -24.842 1.00 42.03 174 ALA A O 1
#